Protein AF-A0A814FRN5-F1 (afdb_monomer)

Organism: Adineta ricciae (NCBI:txid249248)

Secondary structure (DSSP, 8-state):
-----------------HHHHHHHHHHHHHHHS-SSSHHHHHHHHHHHHHHHHHHHHHHHHHHHHHHHHHH--

Foldseek 3Di:
DDDDDDPDDDDDPPVCPVVNVVVVVVVVCCVQCPPPDPNNVVNVVVVVVVVVVVVVVVVVVVVVVVVVVVVVD

Mean predicted aligned error: 14.52 Å

Radius of gyration: 24.3 Å; Cα contacts (8 Å, |Δi|>4): 19; chains: 1; bounding box: 35×68×49 Å

Structure (mmCIF, N/CA/C/O backbone):
data_AF-A0A814FRN5-F1
#
_entry.id   AF-A0A814FRN5-F1
#
loop_
_atom_site.group_PDB
_atom_site.id
_atom_site.type_symbol
_atom_site.label_atom_id
_atom_site.label_alt_id
_atom_site.label_comp_id
_atom_site.label_asym_id
_atom_site.label_entity_id
_atom_site.label_seq_id
_atom_site.pdbx_PDB_ins_code
_atom_site.Cartn_x
_atom_site.Cartn_y
_atom_site.Cartn_z
_atom_site.occupancy
_atom_site.B_iso_or_equiv
_atom_site.auth_seq_id
_atom_site.auth_comp_id
_atom_site.auth_asym_id
_atom_site.auth_atom_id
_atom_site.pdbx_PDB_model_num
ATOM 1 N N . MET A 1 1 ? -4.135 -59.877 -0.684 1.00 38.59 1 MET A N 1
ATOM 2 C CA . MET A 1 1 ? -4.816 -58.757 -1.373 1.00 38.59 1 MET A CA 1
ATOM 3 C C . MET A 1 1 ? -3.856 -57.576 -1.385 1.00 38.59 1 MET A C 1
ATOM 5 O O . MET A 1 1 ? -3.248 -57.299 -0.361 1.00 38.59 1 MET A O 1
ATOM 9 N N . LYS A 1 2 ? -3.598 -57.001 -2.561 1.00 52.19 2 LYS A N 1
ATOM 10 C CA . LYS A 1 2 ? -2.481 -56.082 -2.827 1.00 52.19 2 LYS A CA 1
ATOM 11 C C . LYS A 1 2 ? -2.919 -54.631 -2.569 1.00 52.19 2 LYS A C 1
ATOM 13 O O . LYS A 1 2 ? -3.915 -54.202 -3.138 1.00 52.19 2 LYS A O 1
ATOM 18 N N . PHE A 1 3 ? -2.192 -53.902 -1.720 1.00 50.03 3 PHE A N 1
ATOM 19 C CA . PHE A 1 3 ? -2.376 -52.463 -1.475 1.00 50.03 3 PHE A CA 1
ATOM 20 C C . PHE A 1 3 ? -1.636 -51.632 -2.532 1.00 50.03 3 PHE A C 1
ATOM 22 O O . PHE A 1 3 ? -0.514 -51.990 -2.892 1.00 50.03 3 PHE A O 1
ATOM 29 N N . SER A 1 4 ? -2.207 -50.496 -2.954 1.00 51.91 4 SER A N 1
ATOM 30 C CA . SER A 1 4 ? -1.601 -49.153 -2.805 1.00 51.91 4 SER A CA 1
ATOM 31 C C . SER A 1 4 ? -2.383 -48.079 -3.566 1.00 51.91 4 SER A C 1
ATOM 33 O O . SER A 1 4 ? -2.732 -48.232 -4.734 1.00 51.91 4 SER A O 1
ATOM 35 N N . LEU A 1 5 ? -2.623 -46.977 -2.859 1.00 62.47 5 LEU A N 1
ATOM 36 C CA . LEU A 1 5 ? -3.208 -45.728 -3.325 1.00 62.47 5 LEU A CA 1
ATOM 37 C C . LEU A 1 5 ? -2.287 -45.070 -4.360 1.00 62.47 5 LEU A C 1
ATOM 39 O O . LEU A 1 5 ? -1.177 -44.654 -4.038 1.00 62.47 5 LEU A O 1
ATOM 43 N N . VAL A 1 6 ? -2.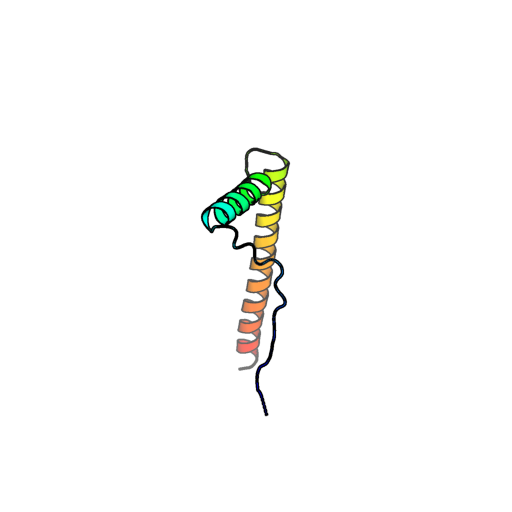767 -44.939 -5.592 1.00 64.69 6 VAL A N 1
ATOM 44 C CA . VAL A 1 6 ? -2.062 -44.224 -6.656 1.00 64.69 6 VAL A CA 1
ATOM 45 C C . VAL A 1 6 ? -2.664 -42.826 -6.765 1.00 64.69 6 VAL A C 1
ATOM 47 O O . VAL A 1 6 ? -3.705 -42.642 -7.389 1.00 64.69 6 VAL A O 1
ATOM 50 N N . ARG A 1 7 ? -2.030 -41.824 -6.143 1.00 65.00 7 ARG A N 1
ATOM 51 C CA . ARG A 1 7 ? -2.309 -40.409 -6.431 1.00 65.00 7 ARG A CA 1
ATOM 52 C C . ARG A 1 7 ? -1.150 -39.827 -7.235 1.00 65.00 7 ARG A C 1
ATOM 54 O O . ARG A 1 7 ? -0.276 -39.168 -6.688 1.00 65.00 7 ARG A O 1
ATOM 61 N N . PHE A 1 8 ? -1.172 -40.065 -8.545 1.00 55.50 8 PHE A N 1
ATOM 62 C CA . PHE A 1 8 ? -0.386 -39.298 -9.511 1.00 55.50 8 PHE A CA 1
ATOM 63 C C . PHE A 1 8 ? -1.323 -38.329 -10.232 1.00 55.50 8 PHE A C 1
ATOM 65 O O . PHE A 1 8 ? -2.039 -38.697 -11.155 1.00 55.50 8 PHE A O 1
ATOM 72 N N . GLY A 1 9 ? -1.335 -37.088 -9.753 1.00 48.06 9 GLY A N 1
ATOM 73 C CA . GLY A 1 9 ? -1.945 -35.937 -10.410 1.00 48.06 9 GLY A CA 1
ATOM 74 C C . GLY A 1 9 ? -0.960 -34.783 -10.324 1.00 48.06 9 GLY A C 1
ATOM 75 O O . GLY A 1 9 ? -1.094 -33.917 -9.465 1.00 48.06 9 GLY A O 1
ATOM 76 N N . GLY A 1 10 ? 0.091 -34.858 -11.142 1.00 50.97 10 GLY A N 1
ATOM 77 C CA . GLY A 1 10 ? 1.051 -33.782 -11.342 1.00 50.97 10 GLY A CA 1
ATOM 78 C C . GLY A 1 10 ? 0.445 -32.665 -12.189 1.00 50.97 10 GLY A C 1
ATOM 79 O O . GLY A 1 10 ? -0.319 -32.924 -13.115 1.00 50.97 10 GLY A O 1
ATOM 80 N N . GLY A 1 11 ? 0.799 -31.424 -11.861 1.00 46.97 11 GLY A N 1
ATOM 81 C CA . GLY A 1 11 ? 0.380 -30.250 -12.616 1.00 46.97 11 GLY A CA 1
ATOM 82 C C . GLY A 1 11 ? 0.726 -28.943 -11.913 1.00 46.97 11 GLY A C 1
ATOM 83 O O . GLY A 1 11 ? -0.134 -28.333 -11.290 1.00 46.97 11 GLY A O 1
ATOM 84 N N . SER A 1 12 ? 1.981 -28.514 -12.069 1.00 52.84 12 SER A N 1
ATOM 85 C CA . SER A 1 12 ? 2.391 -27.101 -12.047 1.00 52.84 12 SER A CA 1
ATOM 86 C C . SER A 1 12 ? 2.510 -26.383 -10.695 1.00 52.84 12 SER A C 1
ATOM 88 O O . SER A 1 12 ? 2.060 -25.252 -10.553 1.00 52.84 12 SER A O 1
ATOM 90 N N . HIS A 1 13 ? 3.265 -26.949 -9.753 1.00 48.47 13 HIS A N 1
ATOM 91 C CA . HIS A 1 13 ? 4.216 -26.104 -9.023 1.00 48.47 13 HIS A CA 1
ATOM 92 C C . HIS A 1 13 ? 5.494 -26.075 -9.856 1.00 48.47 13 HIS A C 1
ATOM 94 O O . HIS A 1 13 ? 6.397 -26.884 -9.675 1.00 48.47 13 HIS A O 1
ATOM 100 N N . ALA A 1 14 ? 5.536 -25.186 -10.851 1.00 58.00 14 ALA A N 1
ATOM 101 C CA . ALA A 1 14 ? 6.829 -24.711 -11.303 1.00 58.00 14 ALA A CA 1
ATOM 102 C C . ALA A 1 14 ? 7.407 -23.985 -10.089 1.00 58.00 14 ALA A C 1
ATOM 104 O O . ALA A 1 14 ? 6.954 -22.886 -9.765 1.00 58.00 14 ALA A O 1
ATOM 105 N N . ASP A 1 15 ? 8.319 -24.638 -9.372 1.00 62.53 15 ASP A N 1
ATOM 106 C CA . ASP A 1 15 ? 9.173 -24.000 -8.383 1.00 62.53 15 ASP A CA 1
ATOM 107 C C . ASP A 1 15 ? 9.957 -22.918 -9.122 1.00 62.53 15 ASP A C 1
ATOM 109 O O . ASP A 1 15 ? 11.046 -23.151 -9.643 1.00 62.53 15 ASP A O 1
ATOM 113 N N . ILE A 1 16 ? 9.348 -21.736 -9.269 1.00 60.06 16 ILE A N 1
ATOM 114 C CA . ILE A 1 16 ? 10.019 -20.558 -9.792 1.00 60.06 16 ILE A CA 1
ATOM 115 C C . ILE A 1 16 ? 11.183 -20.350 -8.825 1.00 60.06 16 ILE A C 1
ATOM 117 O O . ILE A 1 16 ? 10.930 -20.069 -7.649 1.00 60.06 16 ILE A O 1
ATOM 121 N N . PRO A 1 17 ? 12.441 -20.507 -9.276 1.00 69.69 17 PRO A N 1
ATOM 122 C CA . PRO A 1 17 ? 13.594 -20.385 -8.403 1.00 69.69 17 PRO A CA 1
ATOM 123 C C . PRO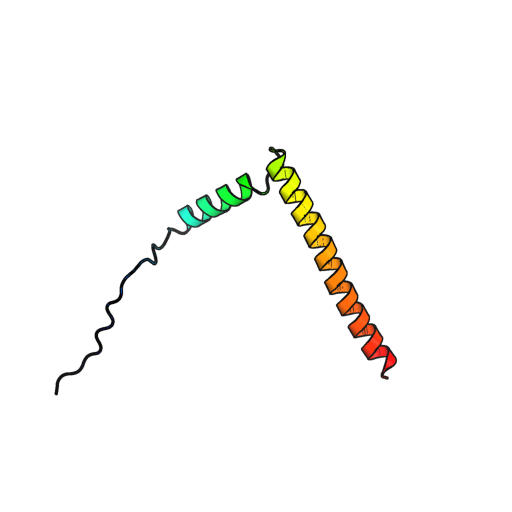 A 1 17 ? 13.489 -19.076 -7.623 1.00 69.69 17 PRO A C 1
ATOM 125 O O . PRO A 1 17 ? 13.144 -18.050 -8.212 1.00 69.69 17 PRO A O 1
ATOM 128 N N . ALA A 1 18 ? 13.776 -19.081 -6.319 1.00 62.97 18 ALA A N 1
ATOM 129 C CA . ALA A 1 18 ? 13.571 -17.912 -5.455 1.00 62.97 18 ALA A CA 1
ATOM 130 C C . ALA A 1 18 ? 14.203 -16.620 -6.022 1.00 62.97 18 ALA A C 1
ATOM 132 O O . ALA A 1 18 ? 13.657 -15.532 -5.858 1.00 62.97 18 ALA A O 1
ATOM 133 N N . HIS A 1 19 ? 15.301 -16.736 -6.778 1.00 65.31 19 HIS A N 1
ATOM 134 C CA . HIS A 1 19 ? 15.930 -15.620 -7.489 1.00 65.31 19 HIS A CA 1
ATOM 135 C C . HIS A 1 19 ? 15.104 -15.086 -8.679 1.00 65.31 19 HIS A C 1
ATOM 137 O O . HIS A 1 19 ? 15.085 -13.880 -8.922 1.00 65.31 19 HIS A O 1
ATOM 143 N N . ILE A 1 20 ? 14.394 -15.949 -9.415 1.00 59.56 20 ILE A N 1
ATOM 144 C CA . ILE A 1 20 ? 13.458 -15.555 -10.479 1.00 59.56 20 ILE A CA 1
ATOM 145 C C . ILE A 1 20 ? 12.205 -14.947 -9.852 1.00 59.56 20 ILE A C 1
ATOM 147 O O . ILE A 1 20 ? 11.754 -13.906 -10.318 1.00 59.56 20 ILE A O 1
ATOM 151 N N . GLN A 1 21 ? 11.694 -15.519 -8.759 1.00 59.12 21 GLN A N 1
ATOM 152 C CA . GLN A 1 21 ? 10.544 -14.966 -8.041 1.00 59.12 21 GLN A CA 1
ATOM 153 C C . GLN A 1 21 ? 10.861 -13.577 -7.464 1.00 59.12 21 GLN A C 1
ATOM 155 O O . GLN A 1 21 ? 10.073 -12.650 -7.647 1.00 59.12 21 GLN A O 1
ATOM 160 N N . ALA A 1 22 ? 12.047 -13.396 -6.873 1.00 60.91 22 ALA A N 1
ATOM 161 C CA . ALA A 1 22 ? 12.534 -12.099 -6.409 1.00 60.91 22 ALA A CA 1
ATOM 162 C C . ALA A 1 22 ? 12.701 -11.105 -7.568 1.00 60.91 22 ALA A C 1
ATOM 164 O O . ALA A 1 22 ? 12.255 -9.964 -7.481 1.00 60.91 22 ALA A O 1
ATOM 165 N N . LYS A 1 23 ? 13.276 -11.523 -8.702 1.00 63.38 23 LYS A N 1
ATOM 166 C CA . LYS A 1 23 ? 13.408 -10.661 -9.889 1.00 63.38 23 LYS A CA 1
ATOM 167 C C . LYS A 1 23 ? 12.045 -10.263 -10.467 1.00 63.38 23 LYS A C 1
ATOM 169 O O . LYS A 1 23 ? 11.867 -9.130 -10.912 1.00 63.38 23 LYS A O 1
ATOM 174 N N . MET A 1 24 ? 11.073 -11.171 -10.441 1.00 60.00 24 MET A N 1
ATOM 175 C CA . MET A 1 24 ? 9.731 -10.965 -10.982 1.00 60.00 24 MET A CA 1
ATOM 176 C C . MET A 1 24 ? 8.885 -10.056 -10.079 1.00 60.00 24 MET A C 1
ATOM 178 O O . MET A 1 24 ? 8.230 -9.146 -10.591 1.00 60.00 24 MET A O 1
ATOM 182 N N . SER A 1 25 ? 8.976 -10.215 -8.752 1.00 61.16 25 SER A N 1
ATOM 183 C CA . SER A 1 25 ? 8.330 -9.325 -7.776 1.00 61.16 25 SER A CA 1
ATOM 184 C C . SER A 1 25 ? 8.949 -7.924 -7.781 1.00 61.16 25 SER A C 1
ATOM 186 O O . SER A 1 25 ? 8.224 -6.928 -7.775 1.00 61.16 25 S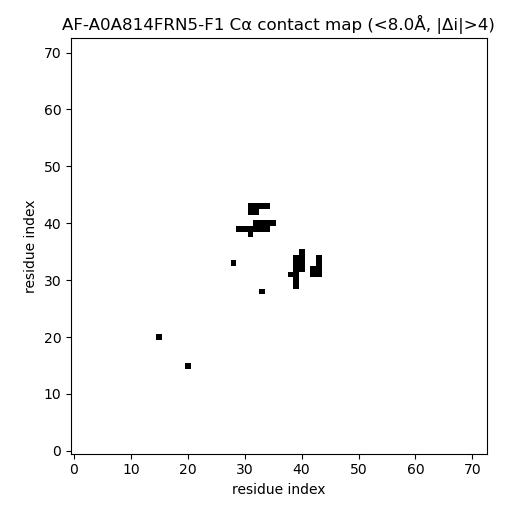ER A O 1
ATOM 188 N N . THR A 1 26 ? 10.275 -7.831 -7.920 1.00 66.25 26 THR A N 1
ATOM 189 C CA . THR A 1 26 ? 10.983 -6.547 -8.028 1.00 66.25 26 THR A CA 1
ATOM 190 C C . THR A 1 26 ? 10.572 -5.799 -9.298 1.00 66.25 26 THR A C 1
ATOM 192 O O . THR A 1 26 ? 10.287 -4.607 -9.249 1.00 66.25 26 THR A O 1
ATOM 195 N N . ASN A 1 27 ? 10.447 -6.487 -10.438 1.00 71.94 27 ASN A N 1
ATOM 196 C CA . ASN A 1 27 ? 10.045 -5.866 -11.706 1.00 71.94 27 ASN A CA 1
ATOM 197 C C . ASN A 1 27 ? 8.559 -5.455 -11.726 1.00 71.94 27 ASN A C 1
ATOM 199 O O . ASN A 1 27 ? 8.157 -4.565 -12.475 1.00 71.94 27 ASN A O 1
ATOM 203 N N . TRP A 1 28 ? 7.718 -6.103 -10.918 1.00 78.19 28 TRP A N 1
ATOM 204 C CA . TRP A 1 28 ? 6.336 -5.677 -10.706 1.00 78.19 28 TRP A CA 1
ATOM 205 C C . TRP A 1 28 ? 6.271 -4.424 -9.822 1.00 78.19 28 TRP A C 1
ATOM 207 O O . TRP A 1 28 ? 5.676 -3.426 -10.227 1.00 78.19 28 TRP A O 1
ATOM 217 N N . TYR A 1 29 ? 6.969 -4.418 -8.680 1.00 77.19 29 TYR A N 1
ATOM 218 C CA . TYR A 1 29 ? 7.039 -3.253 -7.792 1.00 77.19 29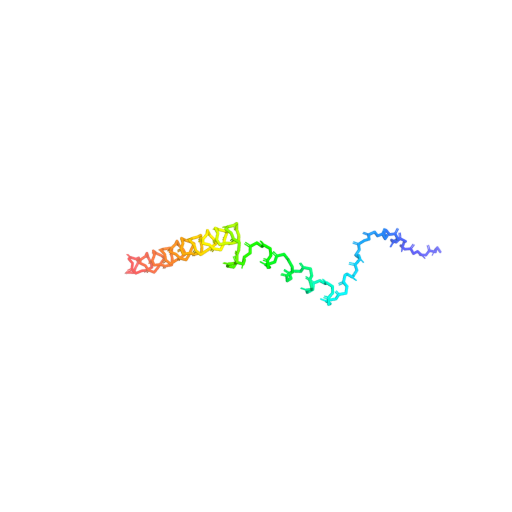 TYR A CA 1
ATOM 219 C C . TYR A 1 29 ? 7.624 -2.031 -8.509 1.00 77.19 29 TYR A C 1
ATOM 221 O O . TYR A 1 29 ? 7.032 -0.958 -8.492 1.00 77.19 29 TYR A O 1
ATOM 229 N N . VAL A 1 30 ? 8.727 -2.202 -9.243 1.00 78.00 30 VAL A N 1
ATOM 230 C CA . VAL A 1 30 ? 9.343 -1.125 -10.031 1.00 78.00 30 VAL A CA 1
ATOM 231 C C . VAL A 1 30 ? 8.422 -0.641 -11.148 1.00 78.00 30 VAL A C 1
ATOM 233 O O . VAL A 1 30 ? 8.496 0.522 -11.513 1.00 78.00 30 VAL A O 1
ATOM 236 N N . ARG A 1 31 ? 7.509 -1.452 -11.690 1.00 77.31 31 ARG A N 1
ATOM 237 C CA . ARG A 1 31 ? 6.550 -0.969 -12.701 1.00 77.31 31 ARG A CA 1
ATOM 238 C C . ARG A 1 31 ? 5.368 -0.213 -12.103 1.00 77.31 31 ARG A C 1
ATOM 240 O O . ARG A 1 31 ? 4.911 0.751 -12.713 1.00 77.31 31 ARG A O 1
ATOM 247 N N . HIS A 1 32 ? 4.903 -0.615 -10.925 1.00 80.62 32 HIS A N 1
ATOM 248 C CA . HIS A 1 32 ? 3.668 -0.095 -10.337 1.00 80.62 32 HIS A CA 1
ATOM 249 C C . HIS A 1 32 ? 3.877 0.921 -9.211 1.00 80.62 32 HIS A C 1
ATOM 251 O O . HIS A 1 32 ? 2.987 1.723 -8.975 1.00 80.62 32 HIS A O 1
ATOM 257 N N . PHE A 1 33 ? 5.030 0.934 -8.551 1.00 83.31 33 PHE A N 1
ATOM 258 C CA . PHE A 1 33 ? 5.322 1.770 -7.381 1.00 83.31 33 PHE A CA 1
ATOM 259 C C . PHE A 1 33 ? 6.670 2.486 -7.525 1.00 83.31 33 PHE A C 1
ATOM 261 O O . PHE A 1 33 ? 7.476 2.552 -6.599 1.00 83.31 33 PHE A O 1
ATOM 268 N N . ASN A 1 34 ? 6.940 3.018 -8.718 1.00 83.56 34 ASN A N 1
ATOM 269 C CA . ASN A 1 34 ? 8.113 3.853 -8.974 1.00 83.56 34 ASN A CA 1
ATOM 270 C C . ASN A 1 34 ? 7.780 5.347 -8.957 1.00 83.56 34 ASN A C 1
ATOM 272 O O . ASN A 1 34 ? 6.667 5.752 -9.279 1.00 83.56 34 ASN A O 1
ATOM 276 N N . SER A 1 35 ? 8.788 6.175 -8.684 1.00 84.19 35 SER A N 1
ATOM 277 C CA . SER A 1 35 ? 8.669 7.640 -8.733 1.00 84.19 35 SER A CA 1
ATOM 278 C C . SER A 1 35 ? 9.063 8.248 -10.085 1.00 84.19 35 SER A C 1
ATOM 280 O O . SER A 1 35 ? 9.004 9.464 -10.244 1.00 84.19 35 SER A O 1
ATOM 282 N N . PHE A 1 36 ? 9.466 7.425 -11.058 1.00 84.00 36 PHE A N 1
ATOM 283 C CA . PHE A 1 36 ? 9.992 7.880 -12.350 1.00 84.00 36 PHE A CA 1
ATOM 284 C C . PHE A 1 36 ? 8.890 8.130 -13.385 1.00 84.00 36 PHE A C 1
ATOM 286 O O . PHE A 1 36 ? 9.001 9.029 -14.212 1.00 84.00 36 PHE A O 1
ATOM 293 N N . THR A 1 37 ? 7.810 7.350 -13.340 1.00 87.56 37 THR A N 1
ATOM 294 C CA . THR A 1 37 ? 6.695 7.425 -14.293 1.00 87.56 37 THR A CA 1
ATOM 295 C C . THR A 1 37 ? 5.459 8.032 -13.643 1.00 87.56 37 THR A C 1
ATOM 297 O O . THR A 1 37 ? 5.186 7.804 -12.464 1.00 87.56 37 THR A O 1
ATOM 300 N N . THR A 1 38 ? 4.647 8.756 -14.415 1.00 86.81 38 THR A N 1
ATOM 301 C CA . THR A 1 38 ? 3.392 9.351 -13.921 1.00 86.81 38 THR A CA 1
ATOM 302 C C . THR A 1 38 ? 2.433 8.293 -13.365 1.00 86.81 38 THR A C 1
ATOM 304 O O . THR A 1 38 ? 1.797 8.522 -12.340 1.00 86.81 38 THR A O 1
ATOM 307 N N . ARG A 1 39 ? 2.375 7.105 -13.991 1.00 85.31 39 ARG A N 1
ATOM 308 C CA . ARG A 1 39 ? 1.552 5.975 -13.521 1.00 85.31 39 ARG A CA 1
ATOM 309 C C . ARG A 1 39 ? 2.061 5.396 -12.200 1.00 85.31 39 ARG A C 1
ATOM 311 O O . ARG A 1 39 ? 1.255 5.175 -11.302 1.00 85.31 39 ARG A O 1
ATOM 318 N N . GLY A 1 40 ? 3.374 5.192 -12.067 1.00 88.56 40 GLY A N 1
ATOM 319 C CA . GLY A 1 40 ? 3.983 4.730 -10.818 1.00 88.56 40 GLY A CA 1
ATOM 320 C C . GLY A 1 40 ? 3.761 5.724 -9.678 1.00 88.56 40 GLY A C 1
ATOM 321 O O . GLY A 1 40 ? 3.307 5.336 -8.607 1.00 88.56 40 GLY A O 1
ATOM 322 N N . ARG A 1 41 ? 3.960 7.025 -9.940 1.00 87.00 41 ARG A N 1
ATOM 323 C CA . ARG A 1 41 ? 3.709 8.095 -8.962 1.00 87.00 41 ARG A CA 1
ATOM 324 C C . ARG A 1 41 ? 2.251 8.123 -8.514 1.00 87.00 41 ARG A C 1
ATOM 326 O O . ARG A 1 41 ? 2.001 8.178 -7.317 1.00 87.00 41 ARG A O 1
ATOM 333 N N . ALA A 1 42 ? 1.301 8.056 -9.447 1.00 90.50 42 ALA A N 1
ATOM 334 C CA . ALA A 1 42 ? -0.124 8.044 -9.122 1.00 90.50 42 ALA A CA 1
ATOM 335 C C . ALA A 1 42 ? -0.499 6.837 -8.250 1.00 90.50 42 ALA A C 1
ATOM 337 O O . ALA A 1 42 ? -1.176 6.997 -7.240 1.00 90.50 42 ALA A O 1
ATOM 338 N N . ASN A 1 43 ? -0.013 5.643 -8.591 1.00 90.69 43 ASN A N 1
ATOM 339 C CA . ASN A 1 43 ? -0.313 4.431 -7.837 1.00 90.69 43 ASN A CA 1
ATOM 340 C C . ASN A 1 43 ? 0.357 4.423 -6.447 1.00 90.69 43 ASN A C 1
ATOM 342 O O . ASN A 1 43 ? -0.274 4.036 -5.467 1.00 90.69 43 ASN A O 1
ATOM 346 N N . SER A 1 44 ? 1.584 4.942 -6.326 1.00 89.06 44 SER A N 1
ATOM 347 C CA . SER A 1 44 ? 2.236 5.165 -5.028 1.00 89.06 44 SER A CA 1
ATOM 348 C C . SER A 1 44 ? 1.477 6.174 -4.163 1.00 89.06 44 SER A C 1
ATOM 350 O O . SER A 1 44 ? 1.280 5.934 -2.975 1.00 89.06 44 SER A O 1
ATOM 352 N N . VAL A 1 45 ? 1.001 7.282 -4.741 1.00 90.75 45 VAL A N 1
ATOM 353 C CA . VAL A 1 45 ? 0.190 8.278 -4.020 1.00 90.75 45 VAL A CA 1
ATOM 354 C C . VAL A 1 45 ? -1.132 7.669 -3.557 1.00 90.75 45 VAL A C 1
ATOM 356 O O . VAL A 1 45 ? -1.493 7.822 -2.394 1.00 90.75 45 VAL A O 1
ATOM 359 N N . LEU A 1 46 ? -1.826 6.926 -4.423 1.00 92.25 46 LEU A N 1
ATOM 360 C CA . LEU A 1 46 ? -3.062 6.225 -4.065 1.00 92.25 46 LEU A CA 1
ATOM 361 C C . LEU A 1 46 ? -2.838 5.196 -2.952 1.00 92.25 46 LEU A C 1
ATOM 363 O O . LEU A 1 46 ? -3.654 5.109 -2.039 1.00 92.25 46 LEU A O 1
ATOM 367 N N . ALA A 1 47 ? -1.726 4.460 -2.986 1.00 91.06 47 ALA A N 1
ATOM 368 C CA . ALA A 1 47 ? -1.373 3.511 -1.935 1.00 91.06 47 ALA A CA 1
ATOM 369 C C . ALA A 1 47 ? -1.110 4.201 -0.592 1.00 91.06 47 ALA A C 1
ATOM 371 O O . ALA A 1 47 ? -1.590 3.731 0.439 1.00 91.06 47 ALA A O 1
ATOM 372 N N . VAL A 1 48 ? -0.410 5.339 -0.595 1.00 92.69 48 VAL A N 1
ATOM 373 C CA . VAL A 1 48 ? -0.194 6.143 0.615 1.00 92.69 48 VAL A CA 1
ATOM 374 C C . VAL A 1 48 ? -1.530 6.658 1.149 1.00 92.69 48 VAL A C 1
ATOM 376 O O . VAL A 1 48 ? -1.839 6.425 2.314 1.00 92.69 48 VAL A O 1
ATOM 379 N N . LEU A 1 49 ? -2.360 7.282 0.310 1.00 94.69 49 LEU A N 1
ATOM 380 C CA . LEU A 1 49 ? -3.677 7.787 0.713 1.00 94.69 49 LEU A CA 1
ATOM 381 C C . LEU A 1 49 ? -4.579 6.671 1.264 1.00 94.69 49 LEU A C 1
ATOM 383 O O . LEU A 1 49 ? -5.168 6.829 2.333 1.00 94.69 49 LEU A O 1
ATOM 387 N N . GLY A 1 50 ? -4.640 5.522 0.587 1.00 94.38 50 GLY A N 1
ATOM 388 C CA . GLY A 1 50 ? -5.389 4.352 1.048 1.00 94.38 50 GLY A CA 1
ATOM 389 C C . GLY A 1 50 ? -4.870 3.807 2.382 1.00 94.38 50 GLY A C 1
ATOM 390 O O . GLY A 1 50 ? -5.665 3.493 3.268 1.00 94.38 50 GLY A O 1
ATOM 391 N N . GLY A 1 51 ? -3.547 3.765 2.564 1.00 94.50 51 GLY A N 1
ATOM 392 C CA . GLY A 1 51 ? -2.909 3.377 3.823 1.00 94.50 51 GLY A CA 1
ATOM 393 C C . GLY A 1 51 ? -3.253 4.320 4.977 1.00 94.50 51 GLY A C 1
ATOM 394 O O . GLY A 1 51 ? -3.593 3.854 6.063 1.00 94.50 51 GLY A O 1
ATOM 395 N N . TRP A 1 52 ? -3.251 5.633 4.738 1.00 94.38 52 TRP A N 1
ATOM 396 C CA . TRP A 1 52 ? -3.651 6.636 5.731 1.00 94.38 52 TRP A CA 1
ATOM 397 C C . TRP A 1 52 ? -5.118 6.506 6.140 1.00 94.38 52 TRP A C 1
ATOM 399 O O . TRP A 1 52 ? -5.428 6.557 7.331 1.00 94.38 52 TRP A O 1
ATOM 409 N N . VAL A 1 53 ? -6.023 6.290 5.182 1.00 95.31 53 VAL A N 1
ATOM 410 C CA . VAL A 1 53 ? -7.451 6.077 5.470 1.00 95.31 53 VAL A CA 1
ATOM 411 C C . VAL A 1 53 ? -7.656 4.802 6.291 1.00 95.31 53 VAL A C 1
ATOM 413 O O . VAL A 1 53 ? -8.369 4.821 7.296 1.00 95.31 53 VAL A O 1
ATOM 416 N N . LEU A 1 54 ? -6.997 3.703 5.912 1.00 95.50 54 LEU A N 1
ATOM 417 C CA . LEU A 1 54 ? -7.072 2.436 6.641 1.00 95.50 54 LEU A CA 1
ATOM 418 C C . LEU A 1 54 ? -6.504 2.562 8.063 1.00 95.50 54 LEU A C 1
ATOM 420 O O . LEU A 1 54 ? -7.102 2.072 9.025 1.00 95.50 54 LEU A O 1
ATOM 424 N N . PHE A 1 55 ? -5.380 3.261 8.214 1.00 95.69 55 PHE A N 1
ATOM 425 C CA . PHE A 1 55 ? -4.789 3.559 9.513 1.00 95.69 55 PHE A CA 1
ATOM 426 C C . PHE A 1 55 ? -5.735 4.394 10.384 1.00 95.69 55 PHE A C 1
ATOM 428 O O . PHE A 1 55 ? -6.010 4.027 11.524 1.00 95.69 55 PHE A O 1
ATOM 435 N N . GLY A 1 56 ? -6.312 5.465 9.835 1.00 94.12 56 GLY A N 1
ATOM 436 C CA . GLY A 1 56 ? -7.299 6.284 10.537 1.00 94.12 56 GLY A CA 1
ATOM 437 C C . GLY A 1 56 ? -8.495 5.457 11.009 1.00 94.12 56 GLY A C 1
ATOM 438 O O . GLY A 1 56 ? -8.834 5.483 12.188 1.00 94.12 56 GLY A O 1
ATOM 439 N N . TYR A 1 57 ? -9.074 4.640 10.128 1.00 95.50 57 TYR A N 1
ATOM 440 C CA . TYR A 1 57 ? -10.212 3.778 10.452 1.00 95.50 57 T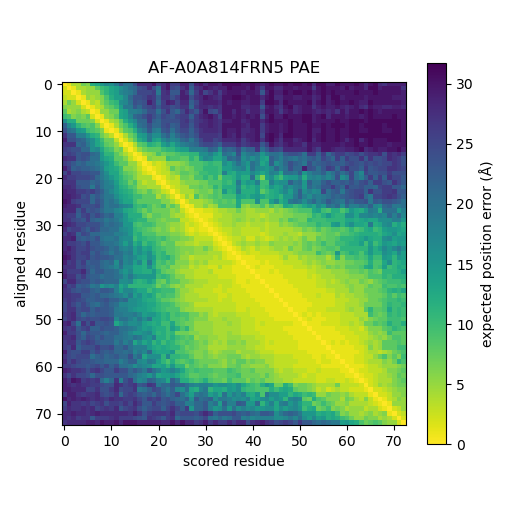YR A CA 1
ATOM 441 C C . TYR A 1 57 ? -9.911 2.759 11.559 1.00 95.50 57 TYR A C 1
ATOM 443 O O . TYR A 1 57 ? -10.702 2.588 12.492 1.00 95.50 57 TYR A O 1
ATOM 451 N N . THR A 1 58 ? -8.764 2.081 11.476 1.00 94.88 58 THR A N 1
ATOM 452 C CA . THR A 1 58 ? -8.346 1.113 12.503 1.00 94.88 58 THR A CA 1
ATOM 453 C C . THR A 1 58 ? -8.125 1.795 13.851 1.00 94.88 58 THR A C 1
ATOM 455 O O . THR A 1 58 ? -8.596 1.289 14.872 1.00 94.88 58 THR A O 1
ATOM 458 N N . MET A 1 59 ? -7.512 2.982 13.863 1.00 89.81 59 MET A N 1
ATOM 459 C CA . MET A 1 59 ? -7.321 3.774 15.079 1.00 89.81 59 MET A CA 1
ATOM 460 C C . MET A 1 59 ? -8.637 4.316 15.646 1.00 89.81 59 MET A C 1
ATOM 462 O O . MET A 1 59 ? -8.828 4.273 16.861 1.00 89.81 59 MET A O 1
ATOM 466 N N . SER A 1 60 ? -9.585 4.745 14.809 1.00 91.25 60 SER A N 1
ATOM 467 C CA . SER A 1 60 ? -10.928 5.148 15.249 1.00 91.25 60 SER A CA 1
ATOM 468 C C . SER A 1 60 ? -11.666 3.996 15.926 1.00 91.25 60 SER A C 1
ATOM 470 O O . SER A 1 60 ? -12.217 4.177 17.012 1.00 91.25 60 SER A O 1
ATOM 472 N N . LYS A 1 61 ? -11.614 2.789 15.347 1.00 87.94 61 LYS A N 1
ATOM 473 C CA . LYS A 1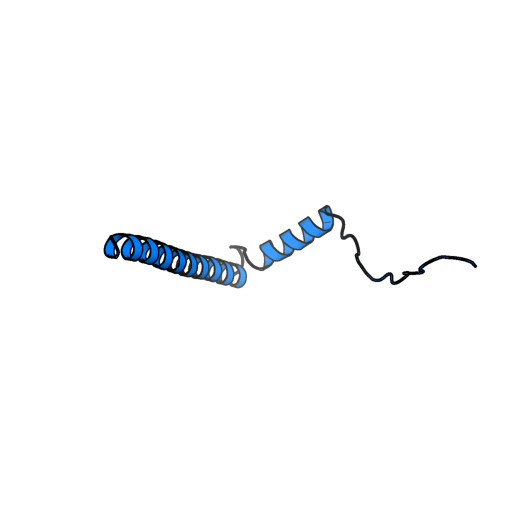 61 ? -12.187 1.585 15.967 1.00 87.94 61 LYS A CA 1
ATOM 474 C C . LYS A 1 61 ? -11.503 1.227 17.280 1.00 87.94 61 LYS A C 1
ATOM 476 O O . LYS A 1 61 ? -12.176 0.880 18.250 1.00 87.94 61 LYS A O 1
ATOM 481 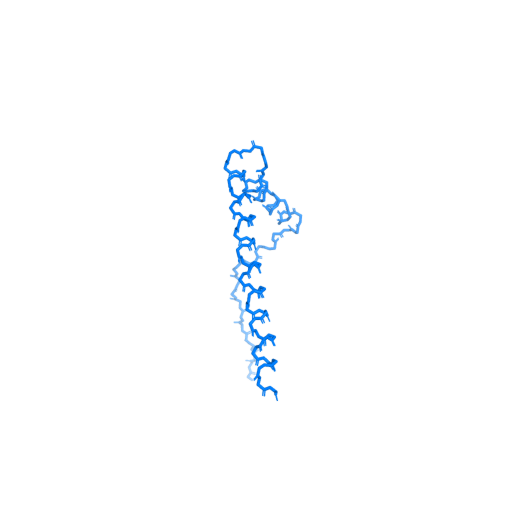N N . LEU A 1 62 ? -10.178 1.334 17.332 1.00 90.31 62 LEU A N 1
ATOM 482 C CA . LEU A 1 62 ? -9.413 1.075 18.546 1.00 90.31 62 LEU A CA 1
ATOM 483 C C . LEU A 1 62 ? -9.763 2.078 19.656 1.00 90.31 62 LEU A C 1
ATOM 485 O O . LEU A 1 62 ? -9.966 1.683 20.803 1.00 90.31 62 LEU A O 1
ATOM 489 N N . ALA A 1 63 ? -9.889 3.362 19.321 1.00 86.69 63 ALA A N 1
ATOM 490 C CA . ALA A 1 63 ? -10.274 4.412 20.257 1.00 86.69 63 ALA A CA 1
ATOM 491 C C . ALA A 1 63 ? -11.721 4.251 20.742 1.00 86.69 63 ALA A C 1
ATOM 493 O O . ALA A 1 63 ? -11.981 4.396 21.935 1.00 86.69 63 ALA A O 1
ATOM 494 N N . GLN A 1 64 ? -12.650 3.899 19.850 1.00 86.56 64 GLN A N 1
ATOM 495 C CA . GLN A 1 64 ? -14.034 3.606 20.215 1.00 86.56 64 GLN A CA 1
ATOM 496 C C . GLN A 1 64 ? -14.105 2.399 21.153 1.00 86.56 64 GLN A C 1
ATOM 498 O O . GLN A 1 64 ? -14.756 2.477 22.187 1.00 86.56 64 GLN A O 1
ATOM 503 N N . SER A 1 65 ? -13.350 1.332 20.871 1.00 82.00 65 SER A N 1
ATOM 504 C CA . SER A 1 65 ? -13.258 0.170 21.761 1.00 82.00 65 SER 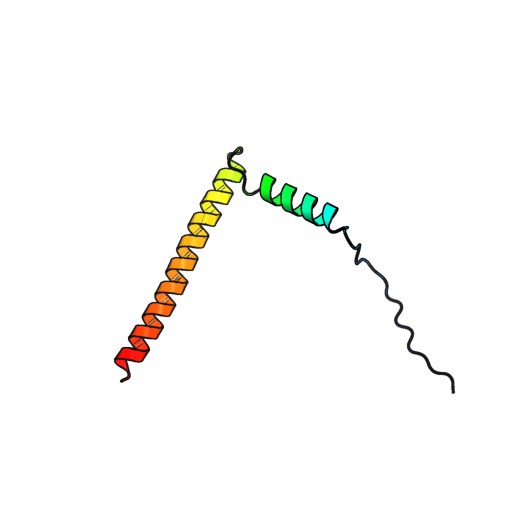A CA 1
ATOM 505 C C . SER A 1 65 ? -12.768 0.550 23.162 1.00 82.00 65 SER A C 1
ATOM 507 O O . SER A 1 65 ? -13.324 0.089 24.157 1.00 82.00 65 SER A O 1
ATOM 509 N N . ARG A 1 66 ? -11.763 1.432 23.261 1.00 81.44 66 ARG A N 1
ATOM 510 C CA . ARG A 1 66 ? -11.255 1.924 24.552 1.00 81.44 66 ARG A CA 1
ATOM 511 C C . ARG A 1 66 ? -12.289 2.776 25.291 1.00 81.44 66 ARG A C 1
ATOM 513 O O . ARG A 1 66 ? -12.510 2.544 26.474 1.00 81.44 66 ARG A O 1
ATOM 520 N N . LYS A 1 67 ? -12.959 3.701 24.597 1.00 71.50 67 LYS A N 1
ATOM 521 C CA . LYS A 1 67 ? -13.991 4.570 25.186 1.00 71.50 67 LYS A CA 1
ATOM 522 C C . LYS A 1 67 ? -15.218 3.787 25.648 1.00 71.50 67 LYS A C 1
ATOM 524 O O . LYS A 1 67 ? -15.723 4.045 26.731 1.00 71.50 67 LYS A O 1
ATOM 529 N N . THR A 1 68 ? -15.662 2.796 24.877 1.00 78.38 68 THR A N 1
ATOM 530 C CA . THR A 1 68 ? -16.788 1.935 25.262 1.00 78.38 68 THR A CA 1
ATOM 531 C C . THR A 1 68 ? -16.448 1.077 26.478 1.00 78.38 68 THR A C 1
ATOM 533 O O . THR A 1 68 ? -17.292 0.918 27.346 1.00 78.38 68 THR A O 1
ATOM 536 N N . LYS A 1 69 ? -15.209 0.583 26.603 1.00 65.00 69 LYS A N 1
ATOM 537 C CA . LYS A 1 69 ? -14.775 -0.121 27.823 1.00 65.00 69 LYS A CA 1
ATOM 538 C C . LYS A 1 69 ? -14.697 0.796 29.049 1.00 65.00 69 LYS A C 1
ATOM 540 O O . LYS A 1 69 ? -14.941 0.323 30.147 1.00 65.00 69 LYS A O 1
ATOM 545 N N . GLN A 1 70 ? -14.377 2.076 28.861 1.00 64.00 70 GLN A N 1
ATOM 546 C CA . GLN A 1 70 ? -14.351 3.077 29.935 1.00 64.00 70 GLN A CA 1
ATOM 547 C C . GLN A 1 70 ? -15.743 3.542 30.382 1.00 64.00 70 GLN A C 1
ATOM 549 O O . GLN A 1 70 ? -15.899 3.938 31.525 1.00 64.00 70 GLN A O 1
ATOM 554 N N . LEU A 1 71 ? -16.738 3.537 29.491 1.00 65.81 71 LEU A N 1
ATOM 555 C CA . LEU A 1 71 ? -18.093 4.017 29.793 1.00 65.81 71 LEU A CA 1
ATOM 556 C C . LEU A 1 71 ? -18.980 2.959 30.476 1.00 65.81 71 LEU A C 1
ATOM 558 O O . LEU A 1 71 ? -20.055 3.283 30.964 1.00 65.81 71 LEU A O 1
ATOM 562 N N . VAL A 1 72 ? -18.568 1.689 30.426 1.00 68.81 72 VAL A N 1
ATOM 563 C CA . VAL A 1 72 ? -19.321 0.531 30.945 1.00 68.81 72 VAL A CA 1
ATOM 564 C C . VAL A 1 72 ? -18.846 0.125 32.358 1.00 68.81 72 VAL A C 1
ATOM 566 O O . VAL A 1 72 ? -19.420 -0.788 32.944 1.00 68.81 72 VAL A O 1
ATOM 569 N N . SER A 1 73 ? -17.831 0.799 32.919 1.00 56.69 73 SER A N 1
ATOM 570 C CA . SER A 1 73 ? -17.396 0.672 34.326 1.00 56.69 73 SER A CA 1
ATOM 571 C C . SER A 1 73 ? -17.981 1.775 35.193 1.00 56.69 73 SER A C 1
ATOM 573 O O . SER A 1 73 ? -18.396 1.465 36.327 1.00 56.69 73 SER A O 1
#

Solvent-accessible surface area (backbone atoms only — not comparable to full-atom values): 4446 Å² total; per-residue (Å²): 137,88,86,79,90,82,85,84,80,88,83,78,82,72,79,62,52,68,70,55,46,49,52,51,52,48,55,47,43,57,61,48,58,24,85,88,43,74,66,9,37,50,46,41,51,50,51,50,53,52,47,51,51,52,50,49,53,54,49,51,52,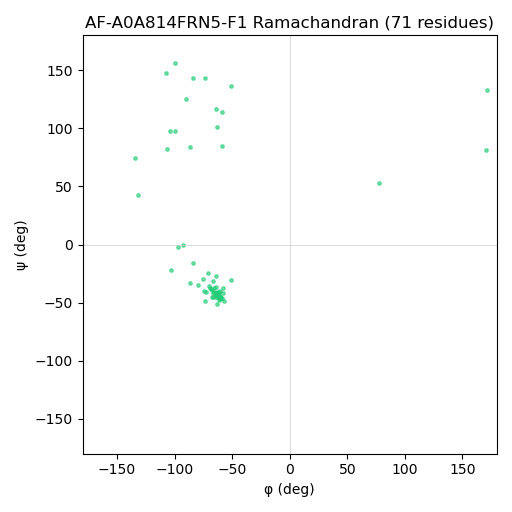52,50,49,54,52,50,55,61,64,73,76,111

InterPro domains:
  IPR009125 ATP synthase membrane subunit K [PF14960] (31-54)

pLDDT: mean 75.1, std 15.75, range [38.59, 95.69]

Sequence (73 aa):
MKFSLVRFGGGSHADIPAHIQAKMSTNWYVRHFNSFTTRGRANSVLAVLGGWVLFGYTMSKLAQSRKTKQLVS